Protein AF-A0AB34JB65-F1 (afdb_monomer)

Structure (mmCIF, N/CA/C/O backbone):
data_AF-A0AB34JB65-F1
#
_entry.id   AF-A0AB34JB65-F1
#
loop_
_atom_site.group_PDB
_atom_site.id
_atom_site.type_symbol
_atom_site.label_atom_id
_atom_site.label_alt_id
_atom_site.label_comp_id
_atom_site.label_asym_id
_atom_site.label_entity_id
_atom_site.label_seq_id
_atom_site.pdbx_PDB_ins_code
_atom_site.Cartn_x
_atom_site.Cartn_y
_atom_site.Cartn_z
_atom_site.occupancy
_atom_site.B_iso_or_equiv
_atom_site.auth_seq_id
_atom_site.auth_comp_id
_atom_site.auth_asym_id
_atom_site.auth_atom_id
_atom_site.pdbx_PDB_model_num
ATOM 1 N N . MET A 1 1 ? 7.369 22.389 -32.859 1.00 39.31 1 MET A N 1
ATOM 2 C CA . MET A 1 1 ? 8.406 21.958 -31.902 1.00 39.31 1 MET A CA 1
ATOM 3 C C . MET A 1 1 ? 7.885 22.270 -30.510 1.00 39.31 1 MET A C 1
ATOM 5 O O . MET A 1 1 ? 8.055 23.387 -30.054 1.00 39.31 1 MET A O 1
ATOM 9 N N . CYS A 1 2 ? 7.161 21.333 -29.904 1.00 52.25 2 CYS A N 1
ATOM 10 C CA . CYS A 1 2 ? 6.809 21.358 -28.481 1.00 52.25 2 CYS A CA 1
ATOM 11 C C . CYS A 1 2 ? 7.146 19.964 -27.957 1.00 52.25 2 CYS A C 1
ATOM 13 O O . CYS A 1 2 ? 6.271 19.121 -27.802 1.00 52.25 2 CYS A O 1
ATOM 15 N N . ASP A 1 3 ? 8.446 19.716 -27.839 1.00 45.81 3 ASP A N 1
ATOM 16 C CA . ASP A 1 3 ? 9.052 18.460 -27.398 1.00 45.81 3 ASP A CA 1
ATOM 17 C C . ASP A 1 3 ? 9.549 18.659 -25.959 1.00 45.81 3 ASP A C 1
ATOM 19 O O . ASP A 1 3 ? 10.734 18.589 -25.684 1.00 45.81 3 ASP A O 1
ATOM 23 N N . GLU A 1 4 ? 8.659 19.076 -25.054 1.00 50.09 4 GLU A N 1
ATOM 24 C CA . GLU A 1 4 ? 9.008 19.343 -23.646 1.00 50.09 4 GLU A CA 1
ATOM 25 C C . GLU A 1 4 ? 7.845 18.991 -22.698 1.00 50.09 4 GLU A C 1
ATOM 27 O O . GLU A 1 4 ? 7.672 19.592 -21.639 1.00 50.09 4 GLU A O 1
ATOM 32 N N . LEU A 1 5 ? 7.026 17.994 -23.053 1.00 46.53 5 LEU A N 1
ATOM 33 C CA . LEU A 1 5 ? 6.198 17.296 -22.065 1.00 46.53 5 LEU A CA 1
ATOM 34 C C . LEU A 1 5 ? 7.125 16.348 -21.305 1.00 46.53 5 LEU A C 1
ATOM 36 O O . LEU A 1 5 ? 7.232 15.164 -21.607 1.00 46.53 5 LEU A O 1
ATOM 40 N N . GLY A 1 6 ? 7.876 16.935 -20.372 1.00 44.53 6 GLY A N 1
ATOM 41 C CA . GLY A 1 6 ? 8.690 16.199 -19.422 1.00 44.53 6 GLY A CA 1
ATOM 42 C C . GLY A 1 6 ? 7.810 15.184 -18.712 1.00 44.53 6 GLY A C 1
ATOM 43 O O . GLY A 1 6 ? 6.914 15.575 -17.977 1.00 44.53 6 GLY A O 1
ATOM 44 N N . ASP A 1 7 ? 8.053 13.912 -19.013 1.00 47.06 7 ASP A N 1
ATOM 45 C CA . ASP A 1 7 ? 7.604 12.720 -18.302 1.00 47.06 7 ASP A CA 1
ATOM 46 C C . ASP A 1 7 ? 6.316 12.937 -17.481 1.00 47.06 7 ASP A C 1
ATOM 48 O O . ASP A 1 7 ? 6.339 13.277 -16.297 1.00 47.06 7 ASP A O 1
ATOM 52 N N . GLU A 1 8 ? 5.168 12.789 -18.140 1.00 49.69 8 GLU A N 1
ATOM 53 C CA . GLU A 1 8 ? 3.822 12.914 -17.560 1.00 49.69 8 GLU A CA 1
ATOM 54 C C . GLU A 1 8 ? 3.659 12.133 -16.242 1.00 49.69 8 GLU A C 1
ATOM 56 O O . GLU A 1 8 ? 3.003 12.604 -15.311 1.00 49.69 8 GLU A O 1
ATOM 61 N N . THR A 1 9 ? 4.364 11.008 -16.111 1.00 51.34 9 THR A N 1
ATOM 62 C CA . THR A 1 9 ? 4.495 10.213 -14.883 1.00 51.34 9 THR A CA 1
ATOM 63 C C . THR A 1 9 ? 5.029 11.031 -13.704 1.00 51.34 9 THR A C 1
ATOM 65 O O . THR A 1 9 ? 4.553 10.907 -12.574 1.00 51.34 9 THR A O 1
ATOM 68 N N . TYR A 1 10 ? 6.018 11.886 -13.956 1.00 48.84 10 TYR A N 1
ATOM 69 C CA . TYR A 1 10 ? 6.686 12.714 -12.956 1.00 48.84 10 TYR A CA 1
ATOM 70 C C . TYR A 1 10 ? 5.805 13.885 -12.516 1.00 48.84 10 TYR A C 1
ATOM 72 O O . TYR A 1 10 ? 5.733 14.196 -11.325 1.00 48.84 10 TYR A O 1
ATOM 80 N N . MET A 1 11 ? 5.073 14.498 -13.453 1.00 49.03 11 MET A N 1
ATOM 81 C CA . MET A 1 11 ? 4.073 15.522 -13.128 1.00 49.03 11 MET A CA 1
ATOM 82 C C . MET A 1 11 ? 2.902 14.924 -12.348 1.00 49.03 11 MET A C 1
ATOM 84 O O . MET A 1 11 ? 2.403 15.543 -11.409 1.00 49.03 11 MET A O 1
ATOM 88 N N . GLN A 1 12 ? 2.495 13.702 -12.688 1.00 52.81 12 GLN A N 1
ATOM 89 C CA . GLN A 1 12 ? 1.424 13.003 -11.995 1.00 52.81 12 GLN A CA 1
ATOM 90 C C . GLN A 1 12 ? 1.807 12.676 -10.551 1.00 52.81 12 GLN A C 1
ATOM 92 O O . GLN A 1 12 ? 1.066 13.027 -9.635 1.00 52.81 12 GLN A O 1
ATOM 97 N N . ALA A 1 13 ? 2.997 12.109 -10.336 1.00 53.31 13 ALA A N 1
ATOM 98 C CA . ALA A 1 13 ? 3.520 11.856 -8.998 1.00 53.31 13 ALA A CA 1
ATOM 99 C C . ALA A 1 13 ? 3.614 13.150 -8.169 1.00 53.31 13 ALA A C 1
ATOM 101 O O . ALA A 1 13 ? 3.241 13.156 -6.998 1.00 53.31 13 ALA A O 1
ATOM 102 N N . TYR A 1 14 ? 4.031 14.261 -8.787 1.00 48.78 14 TYR A N 1
ATOM 103 C CA . TYR A 1 14 ? 4.094 15.570 -8.135 1.00 48.78 14 TYR A CA 1
ATOM 104 C C . TYR A 1 14 ? 2.709 16.106 -7.732 1.00 48.78 14 TYR A C 1
ATOM 106 O O . TYR A 1 14 ? 2.535 16.598 -6.618 1.00 48.78 14 TYR A O 1
ATOM 114 N N . VAL A 1 15 ? 1.695 15.974 -8.592 1.00 54.19 15 VAL A N 1
ATOM 115 C CA . VAL A 1 15 ? 0.312 16.390 -8.293 1.00 54.19 15 VAL A CA 1
ATOM 116 C C . VAL A 1 15 ? -0.334 15.489 -7.236 1.00 54.19 15 VAL A C 1
ATOM 118 O O . VAL A 1 15 ? -1.037 15.986 -6.358 1.00 54.19 15 VAL A O 1
ATOM 121 N N . GLU A 1 16 ? -0.069 14.183 -7.256 1.00 59.34 16 GLU A N 1
ATOM 122 C CA . GLU A 1 16 ? -0.543 13.235 -6.235 1.00 59.34 16 GLU A CA 1
ATOM 123 C C . GLU A 1 16 ? 0.159 13.436 -4.874 1.00 59.34 16 GLU A C 1
ATOM 125 O O . GLU A 1 16 ? -0.403 13.140 -3.810 1.00 59.34 16 GLU A O 1
ATOM 130 N N . GLU A 1 17 ? 1.390 13.956 -4.888 1.00 53.56 17 GLU A N 1
ATOM 131 C CA . GLU A 1 17 ? 2.154 14.323 -3.694 1.00 53.56 17 GLU A CA 1
ATOM 132 C C . GLU A 1 17 ? 1.687 15.663 -3.105 1.00 53.56 17 GLU A C 1
ATOM 134 O O . GLU A 1 17 ? 1.416 15.734 -1.906 1.00 53.56 17 GLU A O 1
ATOM 139 N N . MET A 1 18 ? 1.501 16.691 -3.942 1.00 47.66 18 MET A N 1
ATOM 140 C CA . MET A 1 18 ? 1.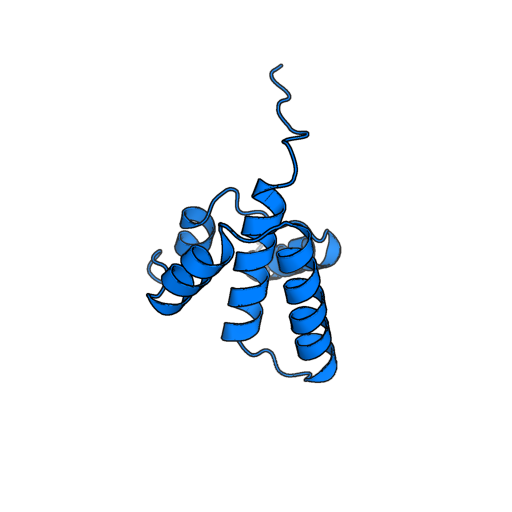066 18.035 -3.527 1.00 47.66 18 MET A CA 1
ATOM 141 C C . MET A 1 18 ? -0.436 18.115 -3.220 1.00 47.66 18 MET A C 1
ATOM 143 O O . MET A 1 18 ? -0.847 18.842 -2.319 1.00 47.66 18 MET A O 1
ATOM 147 N N . GLY A 1 19 ? -1.264 17.364 -3.948 1.00 45.12 19 GLY A N 1
ATOM 148 C CA . GLY A 1 19 ? -2.711 17.285 -3.734 1.00 45.12 19 GLY A CA 1
ATOM 149 C C . GLY A 1 19 ? -3.119 16.241 -2.694 1.00 45.12 19 GLY A C 1
ATOM 150 O O . GLY A 1 19 ? -4.260 16.238 -2.242 1.00 45.12 19 GLY A O 1
ATOM 151 N N . GLY A 1 20 ? -2.216 15.330 -2.316 1.00 51.31 20 GLY A N 1
ATOM 152 C CA . GLY A 1 20 ? -2.513 14.237 -1.384 1.00 51.31 20 GLY A CA 1
ATOM 153 C C . GLY A 1 20 ? -3.544 13.220 -1.898 1.00 51.31 20 GLY A C 1
ATOM 154 O O . GLY A 1 20 ? -3.919 12.313 -1.155 1.00 51.31 20 GLY A O 1
ATOM 155 N N . VAL A 1 21 ? -3.982 13.344 -3.152 1.00 52.22 21 VAL A N 1
ATOM 156 C CA . VAL A 1 21 ? -4.975 12.487 -3.807 1.00 52.2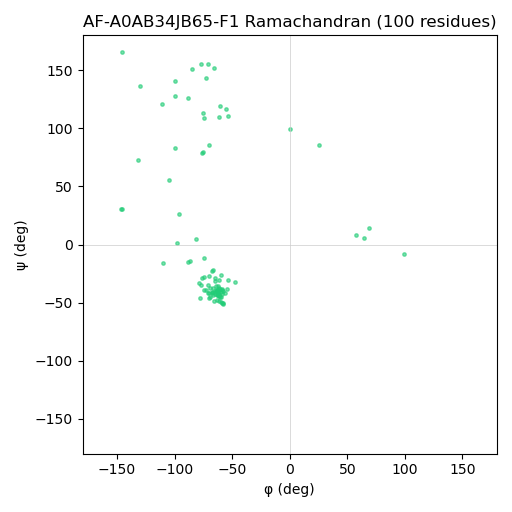2 21 VAL A CA 1
ATOM 157 C C . VAL A 1 21 ? -4.284 11.453 -4.683 1.00 52.22 21 VAL A C 1
ATOM 159 O O . VAL A 1 21 ? -3.298 11.749 -5.345 1.00 52.22 21 VAL A O 1
ATOM 162 N N . LEU A 1 22 ? -4.809 10.231 -4.683 1.00 64.88 22 LEU A N 1
ATOM 163 C CA . LEU A 1 22 ? -4.445 9.206 -5.653 1.00 64.88 22 LEU A CA 1
ATOM 164 C C . LEU A 1 22 ? -5.364 9.368 -6.872 1.00 64.88 22 LEU A C 1
ATOM 166 O O . LEU A 1 22 ? -6.581 9.345 -6.720 1.00 64.88 22 LEU A O 1
ATOM 170 N N . LEU A 1 23 ? -4.802 9.495 -8.072 1.00 65.12 23 LEU A N 1
ATOM 171 C CA . LEU A 1 23 ? -5.557 9.632 -9.326 1.00 65.12 23 LEU A CA 1
ATOM 172 C C . LEU A 1 23 ? -6.056 8.283 -9.873 1.00 65.12 23 LEU A C 1
ATOM 174 O O . LEU A 1 23 ? -6.554 8.222 -10.993 1.00 65.12 23 LEU A O 1
ATOM 178 N N . CYS A 1 24 ? -5.859 7.188 -9.136 1.00 67.81 24 CYS A N 1
ATOM 179 C CA . CYS A 1 24 ? -6.393 5.877 -9.487 1.00 67.81 24 CYS A CA 1
ATOM 180 C C . CYS A 1 24 ? -7.652 5.570 -8.687 1.00 67.81 24 CYS A C 1
ATOM 182 O O . CYS A 1 24 ? -7.634 5.609 -7.459 1.00 67.81 24 CYS A O 1
ATOM 184 N N . SER A 1 25 ? -8.709 5.197 -9.403 1.00 68.12 25 SER A N 1
ATOM 185 C CA . SER A 1 25 ? -10.015 4.858 -8.834 1.00 68.12 25 SER A CA 1
ATOM 186 C C . SER A 1 25 ? -10.048 3.472 -8.184 1.00 68.12 25 SER A C 1
ATOM 188 O O . SER A 1 25 ? -10.769 3.268 -7.215 1.00 68.12 25 SER A O 1
ATOM 190 N N . ASP A 1 26 ? -9.230 2.527 -8.665 1.00 76.12 26 ASP A N 1
ATOM 191 C CA . ASP A 1 26 ? -9.304 1.116 -8.268 1.00 76.12 26 ASP A CA 1
ATOM 192 C C . ASP A 1 26 ? 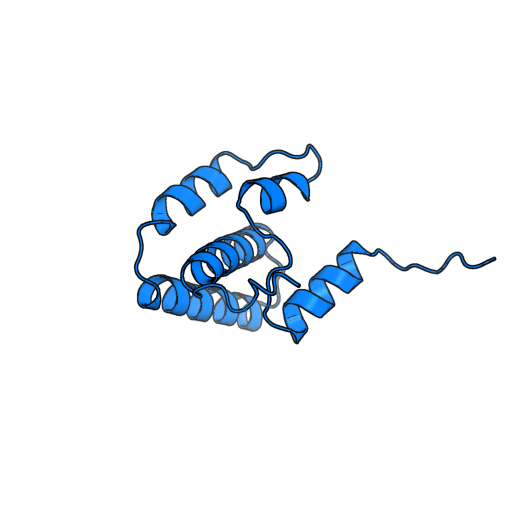-7.926 0.447 -8.219 1.00 76.12 26 ASP A C 1
ATOM 194 O O . ASP A 1 26 ? -6.946 0.931 -8.792 1.00 76.12 26 ASP A O 1
ATOM 198 N N . PHE A 1 27 ? -7.854 -0.733 -7.593 1.00 79.69 27 PHE A N 1
ATOM 199 C CA . PHE A 1 27 ? -6.604 -1.496 -7.483 1.00 79.69 27 PHE A CA 1
ATOM 200 C C . PHE A 1 27 ? -6.055 -1.891 -8.858 1.00 79.69 27 PHE A C 1
ATOM 202 O O . PHE A 1 27 ? -4.857 -1.781 -9.092 1.00 79.69 27 PHE A O 1
ATOM 209 N N . ASN A 1 28 ? -6.938 -2.227 -9.803 1.00 77.62 28 ASN A N 1
ATOM 210 C CA . ASN A 1 28 ? -6.552 -2.513 -11.185 1.00 77.62 28 ASN A CA 1
ATOM 211 C C . ASN A 1 28 ? -5.913 -1.304 -11.882 1.00 77.62 28 ASN A C 1
ATOM 213 O O . ASN A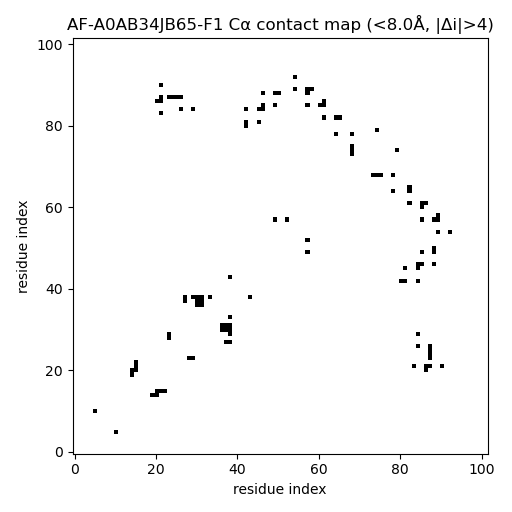 1 28 ? -4.922 -1.483 -12.579 1.00 77.62 28 ASN A O 1
ATOM 217 N N . CYS A 1 29 ? -6.409 -0.082 -11.648 1.00 77.69 29 CYS A N 1
ATOM 218 C CA . CYS A 1 29 ? -5.785 1.130 -12.190 1.00 77.69 29 CYS A CA 1
ATOM 219 C C . CYS A 1 29 ? -4.339 1.270 -11.700 1.00 77.69 29 CYS A C 1
ATOM 221 O O . CYS A 1 29 ? -3.444 1.595 -12.478 1.00 77.69 29 CYS A O 1
ATOM 223 N N . LEU A 1 30 ? -4.100 0.969 -10.420 1.00 76.75 30 LEU A N 1
ATOM 224 C CA . LEU A 1 30 ? -2.765 1.022 -9.828 1.00 76.75 30 LEU A CA 1
ATOM 225 C C . LEU A 1 30 ? -1.819 -0.001 -10.480 1.00 76.75 30 LEU A C 1
ATOM 227 O O . LEU A 1 30 ? -0.663 0.314 -10.749 1.00 76.75 30 LEU A O 1
ATOM 231 N N . CYS A 1 31 ? -2.328 -1.196 -10.789 1.00 79.69 31 CYS A N 1
ATOM 232 C CA . CYS A 1 31 ? -1.596 -2.247 -11.497 1.00 79.69 31 CYS A CA 1
ATOM 233 C C . CYS A 1 31 ? -1.280 -1.878 -12.949 1.00 79.69 31 CYS A C 1
ATOM 235 O O . CYS A 1 31 ? -0.179 -2.143 -13.429 1.00 79.69 31 CYS A O 1
ATOM 237 N N . SER A 1 32 ? -2.234 -1.257 -13.649 1.00 74.44 32 SER A N 1
ATOM 238 C CA . SER A 1 32 ? -2.096 -0.890 -15.061 1.00 74.44 32 SER A CA 1
ATOM 239 C C . SER A 1 32 ? -1.031 0.179 -15.311 1.00 74.44 32 SER A C 1
ATOM 241 O O . SER A 1 32 ? -0.507 0.252 -16.416 1.00 74.44 32 SER A O 1
ATOM 243 N N . ARG A 1 33 ? -0.676 0.977 -14.294 1.00 71.69 33 ARG A N 1
ATOM 244 C CA . ARG A 1 33 ? 0.411 1.969 -14.373 1.00 71.69 33 ARG A CA 1
ATOM 245 C C . ARG A 1 33 ? 1.816 1.357 -14.339 1.00 71.69 33 ARG A C 1
ATOM 247 O O . ARG A 1 33 ? 2.785 2.072 -14.571 1.00 71.69 33 ARG A O 1
ATOM 254 N N . LYS A 1 34 ? 1.959 0.068 -14.018 1.00 70.00 34 LYS A N 1
ATOM 255 C CA . LYS A 1 34 ? 3.262 -0.613 -14.004 1.00 70.00 34 LYS A CA 1
ATOM 256 C C . LYS A 1 34 ? 3.614 -1.118 -15.402 1.00 70.00 34 LYS A C 1
ATOM 258 O O . LYS A 1 34 ? 2.725 -1.493 -16.166 1.00 70.00 34 LYS A O 1
ATOM 263 N N . GLU A 1 35 ? 4.908 -1.205 -15.713 1.00 59.84 35 GLU A N 1
ATOM 264 C CA . GLU A 1 35 ? 5.372 -1.919 -16.909 1.00 59.84 35 GLU A CA 1
ATOM 265 C C . GLU A 1 35 ? 4.834 -3.359 -16.888 1.00 59.84 35 GLU A C 1
ATOM 267 O O . GLU A 1 35 ? 5.118 -4.131 -15.974 1.00 59.84 35 GLU A O 1
ATOM 272 N N . GLY A 1 36 ? 3.997 -3.700 -17.871 1.00 65.19 36 GLY A N 1
ATOM 273 C CA . GLY A 1 36 ? 3.318 -4.997 -17.965 1.00 65.19 36 GLY A CA 1
ATOM 274 C C . GLY A 1 36 ? 1.866 -5.015 -17.476 1.00 65.19 36 GLY A C 1
ATOM 275 O O . GLY A 1 36 ? 1.176 -6.001 -17.709 1.00 65.19 36 GLY A O 1
ATOM 276 N N . GLY A 1 37 ? 1.376 -3.938 -16.856 1.00 66.56 37 GLY A N 1
ATOM 277 C CA . GLY A 1 37 ? -0.042 -3.729 -16.547 1.00 66.56 37 GLY A CA 1
ATOM 278 C C . GLY A 1 37 ? -0.647 -4.654 -15.482 1.00 66.56 37 GLY A C 1
ATOM 279 O O . GLY A 1 37 ? -1.871 -4.730 -15.362 1.00 66.56 37 GLY A O 1
ATOM 280 N N . VAL A 1 38 ? 0.187 -5.366 -14.716 1.00 74.50 38 VAL A N 1
ATOM 281 C CA . VAL A 1 38 ? -0.232 -6.351 -13.709 1.00 74.50 38 VAL A CA 1
ATOM 282 C C . VAL A 1 38 ? 0.483 -6.077 -12.387 1.00 74.50 38 VAL A C 1
ATOM 284 O O . VAL A 1 38 ? 1.686 -5.825 -12.360 1.00 74.50 38 VAL A O 1
ATOM 287 N N . CYS A 1 39 ? -0.256 -6.138 -11.276 1.00 80.69 39 CYS A N 1
ATOM 288 C CA . CYS A 1 39 ? 0.335 -6.042 -9.945 1.00 80.69 39 CYS A CA 1
ATOM 289 C C . CYS A 1 39 ? 1.090 -7.321 -9.586 1.00 80.69 39 CYS A C 1
ATOM 291 O O . CYS A 1 39 ? 0.627 -8.437 -9.833 1.00 80.69 39 CYS A O 1
ATOM 293 N N . ASP A 1 40 ? 2.207 -7.155 -8.889 1.00 83.06 40 ASP A N 1
ATOM 294 C CA . ASP A 1 40 ? 2.963 -8.258 -8.321 1.00 83.06 40 ASP A CA 1
ATOM 295 C C . ASP A 1 40 ? 2.154 -8.973 -7.231 1.00 83.06 40 ASP A C 1
ATOM 297 O O . ASP A 1 40 ? 1.383 -8.362 -6.484 1.00 83.06 40 ASP A O 1
ATOM 301 N N . ALA A 1 41 ? 2.417 -10.268 -7.030 1.00 86.25 41 ALA A N 1
ATOM 302 C CA . ALA A 1 41 ? 1.781 -11.055 -5.967 1.00 86.25 41 ALA A CA 1
ATOM 303 C C . ALA A 1 41 ? 1.938 -10.416 -4.570 1.00 86.25 41 ALA A C 1
ATOM 305 O O . ALA A 1 41 ? 1.061 -10.544 -3.715 1.00 86.25 41 ALA A O 1
ATOM 306 N N . LYS A 1 42 ? 3.039 -9.684 -4.343 1.00 87.25 42 LYS A N 1
ATOM 307 C CA . LYS A 1 42 ? 3.281 -8.937 -3.100 1.00 87.25 42 LYS A CA 1
ATOM 308 C C . LYS A 1 42 ? 2.301 -7.777 -2.915 1.00 87.25 42 LYS A C 1
ATOM 310 O O . LYS A 1 42 ? 1.842 -7.559 -1.796 1.00 87.25 42 LYS A O 1
ATOM 315 N N . GLU A 1 43 ? 1.979 -7.045 -3.979 1.00 85.88 43 GLU A N 1
ATOM 316 C CA . GLU A 1 43 ? 1.031 -5.924 -3.952 1.00 85.88 43 GLU A CA 1
ATOM 317 C C . GLU A 1 43 ? -0.385 -6.430 -3.715 1.00 85.88 43 GLU A C 1
ATOM 319 O O . GLU A 1 43 ? -1.077 -5.914 -2.839 1.00 85.88 43 GLU A O 1
ATOM 324 N N . VAL A 1 44 ? -0.773 -7.493 -4.427 1.00 87.94 44 VAL A N 1
ATOM 325 C CA . VAL A 1 44 ? -2.080 -8.146 -4.272 1.00 87.94 44 VAL A CA 1
ATOM 326 C C . VAL A 1 44 ? -2.266 -8.624 -2.833 1.00 87.94 44 VAL A C 1
ATOM 328 O O . VAL A 1 44 ? -3.253 -8.277 -2.188 1.00 87.94 44 VAL A O 1
ATOM 331 N N . ALA A 1 45 ? -1.286 -9.351 -2.286 1.00 89.06 45 ALA A N 1
ATOM 332 C CA . ALA A 1 45 ? -1.335 -9.829 -0.905 1.00 89.06 45 ALA A CA 1
ATOM 333 C C . ALA A 1 45 ? -1.384 -8.676 0.112 1.00 89.06 45 ALA A C 1
ATOM 335 O O . ALA A 1 45 ? -2.042 -8.772 1.150 1.00 89.06 45 ALA A O 1
ATOM 336 N N . TYR A 1 46 ? -0.694 -7.568 -0.172 1.00 90.00 46 TYR A N 1
ATOM 337 C CA . TYR A 1 46 ? -0.706 -6.400 0.699 1.00 90.00 46 TYR A CA 1
ATOM 338 C C . TYR A 1 46 ? -2.048 -5.662 0.665 1.00 90.00 46 TYR A C 1
ATOM 340 O O . TYR A 1 46 ? -2.542 -5.265 1.722 1.00 90.00 46 TYR A O 1
ATOM 348 N N . TYR A 1 47 ? -2.652 -5.502 -0.512 1.00 89.19 47 TYR A N 1
ATOM 349 C CA . TYR A 1 47 ? -3.995 -4.947 -0.656 1.00 89.19 47 TYR A CA 1
ATOM 350 C C . TYR A 1 47 ? -5.026 -5.823 0.059 1.00 89.19 47 TYR A C 1
ATOM 352 O O . TYR A 1 47 ? -5.766 -5.321 0.901 1.00 89.19 47 TYR A O 1
ATOM 360 N N . ASP A 1 48 ? -5.004 -7.139 -0.167 1.00 90.12 48 ASP A N 1
ATOM 361 C CA . ASP A 1 48 ? -5.944 -8.082 0.447 1.00 90.12 48 ASP A CA 1
ATOM 362 C C . ASP A 1 48 ? -5.888 -8.062 1.983 1.00 90.12 48 ASP A C 1
ATOM 364 O O . ASP A 1 48 ? -6.916 -8.024 2.656 1.00 90.12 48 ASP A O 1
ATOM 368 N N . LYS A 1 49 ? -4.680 -7.947 2.547 1.00 90.25 49 LYS A N 1
ATOM 369 C CA . LYS A 1 49 ? -4.476 -7.824 3.996 1.00 90.25 49 LYS A CA 1
ATOM 370 C C . LYS A 1 49 ? -5.053 -6.536 4.593 1.00 90.25 49 LYS A C 1
ATOM 372 O O . LYS A 1 49 ? -5.351 -6.503 5.785 1.00 90.25 49 LYS A O 1
ATOM 377 N N . ASN A 1 50 ? -5.130 -5.454 3.819 1.00 88.12 50 ASN A N 1
ATOM 378 C CA . ASN A 1 50 ? -5.494 -4.132 4.332 1.00 88.12 50 ASN A CA 1
ATOM 379 C C . ASN A 1 50 ? -6.876 -3.653 3.863 1.00 88.12 50 ASN A C 1
ATOM 381 O O . ASN A 1 50 ? -7.418 -2.755 4.496 1.00 88.12 50 ASN A O 1
ATOM 385 N N . LYS A 1 51 ? -7.483 -4.252 2.829 1.00 83.38 51 LYS A N 1
ATOM 386 C CA . LYS A 1 51 ? -8.808 -3.852 2.315 1.00 83.38 51 LYS A CA 1
ATOM 387 C C . LYS A 1 51 ? -9.928 -3.962 3.359 1.00 83.38 51 LYS A C 1
ATOM 389 O O . LYS A 1 51 ? -10.917 -3.253 3.264 1.00 83.38 51 LYS A O 1
ATOM 394 N N . GLY A 1 52 ? -9.771 -4.851 4.344 1.00 85.50 52 GLY A N 1
ATOM 395 C CA . GLY A 1 52 ? -10.710 -5.026 5.459 1.00 85.50 52 GLY A CA 1
ATOM 396 C C . GLY A 1 52 ? -10.316 -4.298 6.749 1.00 85.50 52 GLY A C 1
ATOM 397 O O . GLY A 1 52 ? -11.004 -4.450 7.753 1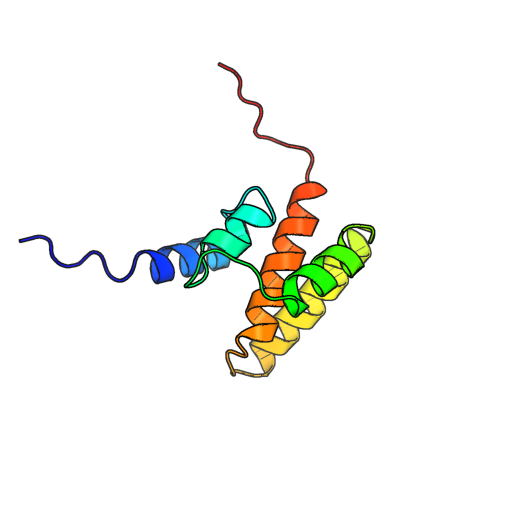.00 85.50 52 GLY A O 1
ATOM 398 N N . ALA A 1 53 ? -9.202 -3.560 6.759 1.00 88.50 53 ALA A N 1
ATOM 399 C CA . ALA A 1 53 ? -8.770 -2.809 7.935 1.00 88.50 53 ALA A CA 1
ATOM 400 C C . ALA A 1 53 ? -9.591 -1.522 8.093 1.00 88.50 53 ALA A C 1
ATOM 402 O O . ALA A 1 53 ? -10.105 -0.976 7.119 1.00 88.50 53 ALA A O 1
ATOM 403 N N . SER A 1 54 ? -9.687 -1.005 9.316 1.00 87.50 54 SER A N 1
ATOM 404 C CA . SER A 1 54 ? -10.397 0.251 9.569 1.00 87.50 54 SER A CA 1
ATOM 405 C C . SER A 1 54 ? -9.644 1.467 9.013 1.00 87.50 54 SER A C 1
ATOM 407 O O . SER A 1 54 ? -8.413 1.476 8.923 1.00 87.50 54 SER A O 1
ATOM 409 N N . LEU A 1 55 ? -10.367 2.552 8.715 1.00 82.88 55 LEU A N 1
ATOM 410 C CA . LEU A 1 55 ? -9.761 3.802 8.239 1.00 82.88 55 LEU A CA 1
ATOM 411 C C . LEU A 1 55 ? -8.669 4.332 9.192 1.00 82.88 55 LEU A C 1
ATOM 413 O O . LEU A 1 55 ? -7.624 4.784 8.727 1.00 82.88 55 LEU A O 1
ATOM 417 N N . GLN A 1 56 ? -8.859 4.222 10.513 1.00 85.69 56 GLN A N 1
ATOM 418 C CA . GLN A 1 56 ? -7.847 4.628 11.503 1.00 85.69 56 GLN A CA 1
ATOM 419 C C . GLN A 1 56 ? -6.559 3.804 11.401 1.00 85.69 56 GLN A C 1
ATOM 421 O O . GLN A 1 56 ? -5.459 4.352 11.527 1.00 85.69 56 GLN A O 1
ATOM 426 N N . GLU A 1 57 ? -6.666 2.498 11.154 1.00 86.69 57 GLU A N 1
ATOM 427 C CA . GLU A 1 57 ? -5.500 1.637 10.950 1.00 86.69 57 GLU A CA 1
ATOM 428 C C . GLU A 1 57 ? -4.772 1.988 9.652 1.00 86.69 57 GLU A C 1
ATOM 430 O O . GLU A 1 57 ? -3.541 2.056 9.634 1.00 86.69 57 GLU A O 1
ATOM 435 N N . ILE A 1 58 ? -5.517 2.253 8.577 1.00 87.81 58 ILE A N 1
ATOM 436 C CA . ILE A 1 58 ? -4.955 2.663 7.286 1.00 87.81 58 ILE A CA 1
ATOM 437 C C . ILE A 1 58 ? -4.222 4.003 7.411 1.00 87.81 58 ILE A C 1
ATOM 439 O O . ILE A 1 58 ? -3.062 4.104 7.007 1.00 87.81 58 ILE A O 1
ATOM 443 N N . GLN A 1 59 ? -4.842 5.004 8.039 1.00 84.31 59 GLN A N 1
ATOM 444 C CA . GLN A 1 59 ? -4.229 6.313 8.285 1.00 84.31 59 GLN A CA 1
ATOM 445 C C . GLN A 1 59 ? -2.989 6.213 9.181 1.00 84.31 59 GLN A C 1
ATOM 447 O O . GLN A 1 59 ? -1.967 6.845 8.907 1.00 84.31 59 GLN A O 1
ATOM 452 N N . SER A 1 60 ? -3.038 5.373 10.218 1.00 88.56 60 SER A N 1
ATOM 453 C CA . SER A 1 60 ? -1.888 5.132 11.096 1.00 88.56 60 SER A CA 1
ATOM 454 C C . SER A 1 60 ? -0.716 4.510 10.331 1.00 88.56 60 SER A C 1
ATOM 456 O O . SER A 1 60 ? 0.424 4.955 10.472 1.00 88.56 60 SER A O 1
ATOM 458 N N . LYS A 1 61 ? -0.982 3.526 9.462 1.00 87.81 61 LYS A N 1
ATOM 459 C CA . LYS A 1 61 ? 0.042 2.908 8.603 1.00 87.81 61 LYS A CA 1
ATOM 460 C C . LYS A 1 61 ? 0.613 3.892 7.584 1.00 87.81 61 LYS A C 1
ATOM 462 O O . LYS A 1 61 ? 1.826 3.897 7.386 1.00 87.81 61 LYS A O 1
ATOM 467 N N . LEU A 1 62 ? -0.229 4.734 6.980 1.00 85.81 62 LEU A N 1
ATOM 468 C CA . LEU A 1 62 ? 0.208 5.806 6.082 1.00 85.81 62 LEU A CA 1
ATOM 469 C C . LEU A 1 62 ? 1.162 6.764 6.793 1.00 85.81 62 LEU A C 1
ATOM 471 O O . LEU A 1 62 ? 2.266 6.985 6.309 1.00 85.81 62 LEU A O 1
ATOM 475 N N . ARG A 1 63 ? 0.798 7.257 7.982 1.00 85.19 63 ARG A N 1
ATOM 476 C CA . ARG A 1 63 ? 1.644 8.177 8.756 1.00 85.19 63 ARG A CA 1
ATOM 477 C C . ARG A 1 63 ? 3.013 7.576 9.082 1.00 85.19 63 ARG A C 1
ATOM 479 O O . ARG A 1 63 ? 4.026 8.262 8.957 1.00 85.19 63 ARG A O 1
ATOM 486 N N . LEU A 1 64 ? 3.054 6.301 9.475 1.00 87.00 64 LEU A N 1
ATOM 487 C CA . LEU A 1 64 ? 4.304 5.597 9.778 1.00 87.00 64 LEU A CA 1
ATOM 488 C C . LEU A 1 64 ? 5.182 5.410 8.534 1.00 87.00 64 LEU A C 1
ATOM 490 O O . LEU A 1 64 ? 6.393 5.632 8.599 1.00 87.00 64 LEU A O 1
ATOM 494 N N . LEU A 1 65 ? 4.586 5.018 7.405 1.00 84.31 65 LEU A N 1
ATOM 495 C CA . LEU A 1 65 ? 5.314 4.798 6.154 1.00 84.31 65 LEU A CA 1
ATOM 496 C C . LEU A 1 65 ? 5.809 6.112 5.544 1.00 84.31 65 LEU A C 1
ATOM 498 O O . LEU A 1 65 ? 6.986 6.205 5.208 1.00 84.31 65 LEU A O 1
ATOM 502 N N . SER A 1 66 ? 4.967 7.144 5.482 1.00 77.88 66 SER A N 1
ATOM 503 C CA . SER A 1 66 ? 5.355 8.474 4.999 1.00 77.88 66 SER A CA 1
ATOM 504 C C . SER A 1 66 ? 6.434 9.108 5.880 1.00 77.88 66 SER A C 1
ATOM 506 O O . SER A 1 66 ? 7.402 9.655 5.360 1.00 77.88 66 SER A O 1
ATOM 508 N N . GLY A 1 67 ? 6.332 8.974 7.209 1.00 80.19 67 GLY A N 1
ATOM 509 C CA . GLY A 1 67 ? 7.381 9.434 8.124 1.00 80.19 67 GLY A CA 1
ATOM 510 C C . GLY A 1 67 ? 8.702 8.676 7.949 1.00 80.19 67 GLY A C 1
ATOM 511 O O . GLY A 1 67 ? 9.776 9.269 8.049 1.00 80.19 67 GLY A O 1
ATOM 512 N N . SER A 1 68 ? 8.634 7.378 7.640 1.00 77.69 68 SER A N 1
ATOM 513 C CA . SER A 1 68 ? 9.821 6.558 7.368 1.00 77.69 68 SER A CA 1
ATOM 514 C C . SER A 1 68 ? 10.484 6.929 6.040 1.00 77.69 68 SER A C 1
ATOM 516 O O . SER A 1 68 ? 11.704 7.050 6.002 1.00 77.69 68 SER A O 1
ATOM 518 N N . LEU A 1 69 ? 9.701 7.176 4.984 1.00 74.19 69 LEU A N 1
ATOM 519 C CA . LEU A 1 69 ? 10.187 7.669 3.689 1.00 74.19 69 LEU A CA 1
ATOM 520 C C . LEU A 1 69 ? 10.890 9.026 3.839 1.00 74.19 69 LEU A C 1
ATOM 522 O O . LEU A 1 69 ? 12.041 9.167 3.426 1.00 74.19 69 LEU A O 1
ATOM 526 N N . ALA A 1 70 ? 10.248 9.978 4.524 1.00 74.12 70 ALA A N 1
ATOM 527 C CA . ALA A 1 70 ? 10.805 11.310 4.764 1.00 74.12 70 ALA A CA 1
ATOM 528 C C . ALA A 1 70 ? 12.121 11.267 5.560 1.00 74.12 70 ALA A C 1
ATOM 530 O O . ALA A 1 70 ? 13.052 12.014 5.271 1.00 74.12 70 ALA A O 1
ATOM 531 N N . LYS A 1 71 ? 12.226 10.370 6.551 1.00 75.44 71 LYS A N 1
ATOM 532 C CA . LYS A 1 71 ? 13.437 10.218 7.371 1.00 75.44 71 LYS A CA 1
ATOM 533 C C . LYS A 1 71 ? 14.542 9.432 6.664 1.00 75.44 71 LYS A C 1
ATOM 535 O O . LYS A 1 71 ? 15.719 9.672 6.917 1.00 75.44 71 LYS A O 1
ATOM 540 N N . SER A 1 72 ? 14.175 8.462 5.830 1.00 67.69 72 SER A N 1
ATOM 541 C CA . SER A 1 72 ? 15.133 7.574 5.179 1.00 67.69 72 SER A CA 1
ATOM 542 C C . SER A 1 72 ? 15.889 8.258 4.044 1.00 67.69 72 SER A C 1
ATOM 544 O O . SER A 1 72 ? 16.981 7.792 3.719 1.00 67.69 72 SER A O 1
ATOM 546 N N . GLY A 1 73 ? 15.307 9.271 3.389 1.00 63.25 73 GLY A N 1
ATOM 547 C CA . GLY A 1 73 ? 15.892 9.920 2.205 1.00 63.25 73 GLY A CA 1
ATOM 548 C C . GLY A 1 73 ? 16.175 8.966 1.031 1.00 63.25 73 GLY A C 1
ATOM 549 O O . GLY A 1 73 ? 16.820 9.352 0.063 1.00 63.25 73 GLY A O 1
ATOM 550 N N . LYS A 1 74 ? 15.724 7.709 1.122 1.00 60.88 74 LYS A N 1
ATOM 551 C CA . LYS A 1 74 ? 15.866 6.671 0.104 1.00 60.88 74 LYS A CA 1
ATOM 552 C C . LYS A 1 74 ? 14.480 6.400 -0.456 1.00 60.88 74 LYS A C 1
ATOM 554 O O . LYS A 1 74 ? 13.589 6.001 0.294 1.00 60.88 74 LYS A O 1
ATOM 559 N N . SER A 1 75 ? 14.323 6.588 -1.762 1.00 65.38 75 SER A N 1
ATOM 560 C CA . SER A 1 75 ? 13.155 6.104 -2.496 1.00 65.38 75 SER A CA 1
ATOM 561 C C . SER A 1 75 ? 13.220 4.583 -2.561 1.00 65.38 75 SER A C 1
ATOM 563 O O . SER A 1 75 ? 13.767 4.016 -3.503 1.00 65.38 75 SER A O 1
ATOM 565 N N . ASP A 1 76 ? 12.716 3.915 -1.524 1.00 77.19 76 ASP A N 1
ATOM 566 C CA . ASP A 1 76 ? 12.454 2.484 -1.591 1.00 77.19 76 ASP A CA 1
ATOM 567 C C . ASP A 1 76 ? 11.179 2.272 -2.430 1.00 77.19 76 ASP A C 1
ATOM 569 O O . ASP A 1 76 ? 10.092 2.690 -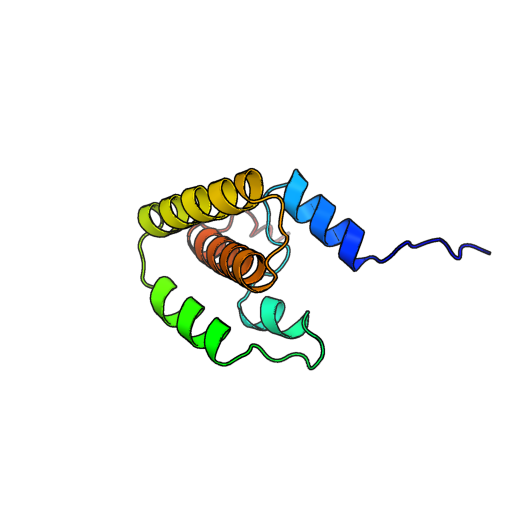2.009 1.00 77.19 76 ASP A O 1
ATOM 573 N N . PRO A 1 77 ? 11.283 1.657 -3.622 1.00 76.50 77 PRO A N 1
ATOM 574 C CA . PRO A 1 77 ? 10.154 1.545 -4.543 1.00 76.50 77 PRO A CA 1
ATOM 575 C C . PRO A 1 77 ? 8.999 0.743 -3.933 1.00 76.50 77 PRO A C 1
ATOM 577 O O . PRO A 1 77 ? 7.832 1.030 -4.200 1.00 76.50 77 PRO A O 1
ATOM 580 N N . TRP A 1 78 ? 9.303 -0.213 -3.049 1.00 83.19 78 TRP A N 1
ATOM 581 C CA . TRP A 1 78 ? 8.292 -1.011 -2.367 1.00 83.19 78 TRP A CA 1
ATOM 582 C C . TRP A 1 78 ? 7.543 -0.211 -1.294 1.00 83.19 78 TRP A C 1
ATOM 584 O O . TRP A 1 78 ? 6.323 -0.330 -1.166 1.00 83.19 78 TRP A O 1
ATOM 594 N N . MET A 1 79 ? 8.226 0.651 -0.536 1.00 81.56 79 MET A N 1
ATOM 595 C CA . MET A 1 79 ? 7.559 1.563 0.399 1.00 81.56 79 MET A CA 1
ATOM 596 C C . MET A 1 79 ? 6.611 2.524 -0.321 1.00 81.56 79 MET A C 1
ATOM 598 O O . MET A 1 79 ? 5.472 2.687 0.127 1.00 81.56 79 MET A O 1
ATOM 602 N N . SER A 1 80 ? 7.032 3.100 -1.448 1.00 79.38 80 SER A N 1
ATOM 603 C CA . SER A 1 80 ? 6.183 3.985 -2.258 1.00 79.38 80 SER A CA 1
ATOM 604 C C . SER A 1 80 ? 4.955 3.256 -2.819 1.00 79.38 80 SER A C 1
ATOM 606 O O . SER A 1 80 ? 3.837 3.776 -2.754 1.00 79.38 80 SER A O 1
ATOM 608 N N . GLN A 1 81 ? 5.119 2.008 -3.273 1.00 83.25 81 GLN A N 1
ATOM 609 C CA . GLN A 1 81 ? 3.999 1.154 -3.695 1.00 83.25 81 GLN A CA 1
ATOM 610 C C . GLN A 1 81 ? 3.013 0.902 -2.544 1.00 83.25 81 GLN A C 1
ATOM 612 O O . GLN A 1 81 ? 1.804 1.068 -2.708 1.00 83.25 81 GLN A O 1
ATOM 617 N N . ARG A 1 82 ? 3.503 0.591 -1.336 1.00 87.38 82 ARG A N 1
ATOM 618 C CA . ARG A 1 82 ? 2.6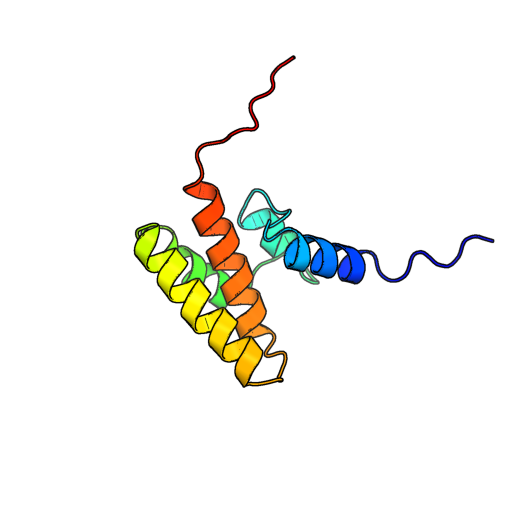41 0.381 -0.157 1.00 87.38 82 ARG A CA 1
ATOM 619 C C . ARG A 1 82 ? 1.864 1.630 0.240 1.00 87.38 82 ARG A C 1
ATOM 621 O O . ARG A 1 82 ? 0.703 1.506 0.626 1.00 87.38 82 ARG A O 1
ATOM 628 N N . VAL A 1 83 ? 2.482 2.809 0.168 1.00 86.00 83 VAL A N 1
ATOM 629 C CA . VAL A 1 83 ? 1.789 4.085 0.413 1.00 86.00 83 VAL A CA 1
ATOM 630 C C . VAL A 1 83 ? 0.665 4.274 -0.601 1.00 86.00 83 VAL A C 1
ATOM 632 O O . VAL A 1 83 ? -0.453 4.588 -0.203 1.00 86.00 83 VAL A O 1
ATOM 635 N N . SER A 1 84 ? 0.923 4.002 -1.879 1.00 84.12 84 SER A N 1
ATOM 636 C CA . SER A 1 84 ? -0.072 4.133 -2.951 1.00 84.12 84 SER A CA 1
ATOM 637 C C . SER A 1 84 ? -1.262 3.182 -2.755 1.00 84.12 84 SER A C 1
ATOM 639 O O . SER A 1 84 ? -2.412 3.609 -2.827 1.00 84.12 84 SER A O 1
ATOM 641 N N . ILE A 1 85 ? -1.003 1.923 -2.380 1.00 87.19 85 ILE A N 1
ATOM 642 C CA . ILE A 1 85 ? -2.051 0.938 -2.051 1.00 87.19 85 ILE A CA 1
ATOM 643 C C . ILE A 1 85 ? -2.882 1.385 -0.839 1.00 87.19 85 ILE A C 1
ATOM 645 O O . ILE A 1 85 ? -4.104 1.259 -0.841 1.00 87.19 85 ILE A O 1
ATOM 649 N N . LEU A 1 86 ? -2.249 1.914 0.211 1.00 87.62 86 LEU A N 1
ATOM 650 C CA . LEU A 1 86 ? -2.975 2.384 1.395 1.00 87.62 86 LEU A CA 1
ATOM 651 C C . LEU A 1 86 ? -3.775 3.662 1.121 1.00 87.62 86 LEU A C 1
ATOM 653 O O . LEU A 1 86 ? -4.865 3.801 1.668 1.00 87.62 86 LEU A O 1
ATOM 657 N N . LYS A 1 87 ? -3.268 4.571 0.277 1.00 84.31 87 LYS A N 1
ATOM 658 C CA . LYS A 1 87 ? -4.014 5.749 -0.189 1.00 84.31 87 LYS A CA 1
ATOM 659 C C . LYS A 1 87 ? -5.255 5.332 -0.977 1.00 84.31 87 LYS A C 1
ATOM 661 O O . LYS A 1 87 ? -6.325 5.868 -0.718 1.00 84.31 87 LYS A O 1
ATOM 666 N N . LEU A 1 88 ? -5.129 4.338 -1.860 1.00 84.75 88 LEU A N 1
ATOM 667 C CA . LEU A 1 88 ? -6.264 3.768 -2.590 1.00 84.75 88 LEU A CA 1
ATOM 668 C C . LEU A 1 88 ? -7.319 3.222 -1.624 1.00 84.75 88 LEU A C 1
ATOM 670 O O . LEU A 1 88 ? -8.489 3.570 -1.715 1.00 84.75 88 LEU A O 1
ATOM 674 N N . ILE A 1 89 ? -6.899 2.393 -0.666 1.00 84.69 89 ILE A N 1
ATOM 675 C CA . ILE A 1 89 ? -7.808 1.830 0.336 1.00 84.69 89 ILE A CA 1
ATOM 676 C C . ILE A 1 89 ? -8.468 2.957 1.143 1.00 84.69 89 ILE A C 1
ATOM 678 O O . ILE A 1 89 ? -9.681 2.948 1.311 1.00 84.69 89 ILE A O 1
ATOM 682 N N . ALA A 1 90 ? -7.712 3.965 1.586 1.00 83.81 90 ALA A N 1
ATOM 683 C CA . ALA A 1 90 ? -8.264 5.127 2.285 1.00 83.81 90 ALA A CA 1
ATOM 684 C C . ALA A 1 90 ? -9.305 5.883 1.440 1.00 83.81 90 ALA A C 1
ATOM 686 O O . ALA A 1 90 ? -10.321 6.308 1.985 1.00 83.81 90 ALA A O 1
ATOM 687 N N . ALA A 1 91 ? -9.087 6.001 0.127 1.00 79.06 91 ALA A N 1
ATOM 688 C CA . ALA A 1 91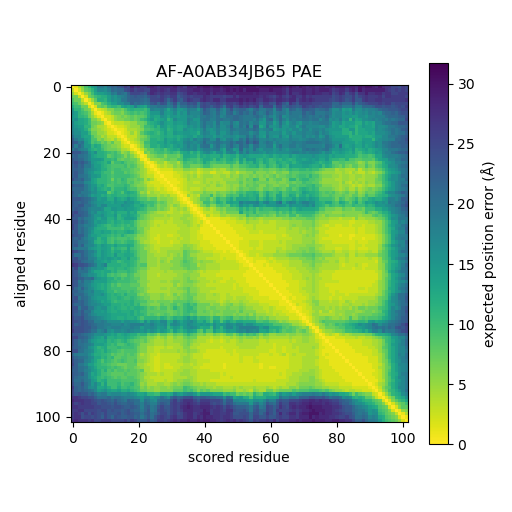 ? -10.032 6.623 -0.794 1.00 79.06 91 ALA A CA 1
ATOM 689 C C . ALA A 1 91 ? -11.352 5.841 -0.901 1.00 79.06 91 ALA A C 1
ATOM 691 O O . ALA A 1 91 ? -12.398 6.463 -1.017 1.00 79.06 91 ALA A O 1
ATOM 692 N N . THR A 1 92 ? -11.346 4.509 -0.749 1.00 76.81 92 THR A N 1
ATOM 693 C CA . THR A 1 92 ? -12.600 3.720 -0.703 1.00 76.81 92 THR A CA 1
ATOM 694 C C . THR A 1 92 ? -13.455 3.990 0.540 1.00 76.81 92 THR A C 1
ATOM 696 O O . THR A 1 92 ? -14.661 3.761 0.523 1.00 76.81 92 THR A O 1
ATOM 699 N N . PHE A 1 93 ? -12.844 4.489 1.622 1.00 72.19 93 PHE A N 1
ATOM 700 C CA . PHE A 1 93 ? -13.552 4.909 2.835 1.00 72.19 93 PHE A CA 1
ATOM 701 C C . PHE A 1 93 ? -14.009 6.362 2.790 1.00 72.19 93 PHE A C 1
ATOM 703 O O . PHE A 1 93 ? -14.811 6.754 3.637 1.00 72.19 93 PHE A O 1
ATOM 710 N N . ALA A 1 94 ? -13.493 7.168 1.861 1.00 60.62 94 ALA A N 1
ATOM 711 C CA . ALA A 1 94 ? -14.064 8.472 1.591 1.00 60.62 94 ALA A CA 1
ATOM 712 C C . ALA A 1 94 ? -15.363 8.221 0.811 1.00 60.62 94 ALA A C 1
ATOM 714 O O . ALA A 1 94 ? -15.291 7.768 -0.332 1.00 60.62 94 ALA A O 1
ATOM 715 N N . PRO A 1 95 ? -16.554 8.436 1.404 1.00 47.19 95 PRO A N 1
ATOM 716 C CA . PRO A 1 95 ? -17.774 8.398 0.626 1.00 47.19 95 PRO A CA 1
ATOM 717 C C . PRO A 1 95 ? -17.660 9.511 -0.411 1.00 47.19 95 PRO A C 1
ATOM 719 O O . PRO A 1 95 ? -17.623 10.689 -0.069 1.00 47.19 95 PRO A O 1
ATOM 722 N N . ASP A 1 96 ? -17.492 9.089 -1.655 1.00 45.38 96 ASP A N 1
ATOM 723 C CA . ASP A 1 96 ? -17.834 9.786 -2.879 1.00 45.38 96 ASP A CA 1
ATOM 724 C C . ASP A 1 96 ? -18.458 11.183 -2.658 1.00 45.38 96 ASP A C 1
ATOM 726 O O . ASP A 1 96 ? -19.639 11.332 -2.345 1.00 45.38 96 ASP A O 1
ATOM 730 N N . GLY A 1 97 ? -17.628 12.215 -2.802 1.00 44.62 97 GLY A N 1
ATOM 731 C CA . GLY A 1 97 ? -18.068 13.592 -3.012 1.00 44.62 97 GLY A CA 1
ATOM 732 C C . GLY A 1 97 ? -18.073 13.951 -4.499 1.00 44.62 97 GLY A C 1
ATOM 733 O O . GLY A 1 97 ? -17.826 15.106 -4.839 1.00 44.62 97 GLY A O 1
ATOM 734 N N . SER A 1 98 ? -18.229 12.978 -5.404 1.00 42.19 98 SER A N 1
ATOM 735 C CA . SER A 1 98 ? -18.109 13.208 -6.852 1.00 42.19 98 SER A CA 1
ATOM 736 C C . SER A 1 98 ? -19.055 12.357 -7.704 1.00 42.19 98 SER A C 1
ATOM 738 O O . SER A 1 98 ? -18.801 12.130 -8.880 1.00 42.19 98 SER A O 1
ATOM 740 N N . LYS A 1 99 ? -20.228 12.006 -7.181 1.00 38.94 99 LYS A N 1
ATOM 741 C CA . LYS A 1 99 ? -21.461 11.931 -7.958 1.00 38.94 99 LYS A CA 1
ATOM 742 C C . LYS A 1 99 ? -21.936 13.355 -8.218 1.00 38.94 99 LYS A C 1
ATOM 744 O O . LYS A 1 99 ? -22.829 13.858 -7.544 1.00 38.94 99 LYS A O 1
ATOM 749 N N . GLN A 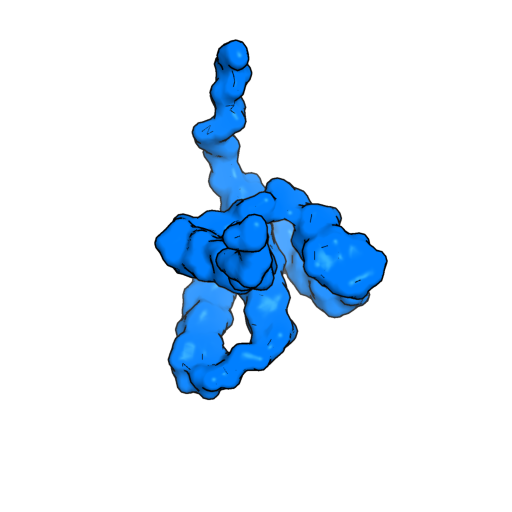1 100 ? -21.334 14.013 -9.202 1.00 35.84 100 GLN A N 1
ATOM 750 C CA . GLN A 1 100 ? -22.060 15.022 -9.965 1.00 35.84 100 GLN A CA 1
ATOM 751 C C . GLN A 1 100 ? -22.503 14.362 -11.268 1.00 35.84 100 GLN A C 1
ATOM 753 O O . GLN A 1 100 ? -21.840 14.442 -12.295 1.00 35.84 100 GLN A O 1
ATOM 758 N N . GLU A 1 101 ? -23.626 13.650 -11.175 1.00 37.38 101 GLU A N 1
ATOM 759 C CA . GLU A 1 101 ? -24.558 13.559 -12.293 1.00 37.38 101 GLU A CA 1
ATOM 760 C C . GLU A 1 101 ? -25.035 14.988 -12.592 1.00 37.38 101 GLU A C 1
ATOM 762 O O . GLU A 1 101 ? -25.591 15.644 -11.707 1.00 37.38 101 GLU A O 1
ATOM 767 N N . LEU A 1 102 ? -24.774 15.470 -13.808 1.00 32.62 102 LEU A N 1
ATOM 768 C CA . LEU A 1 102 ? -25.493 16.556 -14.478 1.00 32.62 102 LEU A CA 1
ATOM 769 C C . LEU A 1 102 ? -25.338 16.385 -15.990 1.00 32.62 102 LEU A C 1
ATOM 771 O O . LEU A 1 102 ? -24.180 16.290 -16.453 1.00 32.62 102 LEU A O 1
#

Mean predicted aligned error: 11.04 Å

Solvent-accessible surface area (backbone atoms only — not comparable to full-atom values): 6334 Å² total; per-residue (Å²): 139,85,90,72,80,70,54,64,68,59,53,48,53,50,48,33,61,77,67,72,43,73,94,46,92,46,73,66,51,60,16,48,74,38,93,86,45,57,64,52,73,69,55,52,54,51,46,64,71,47,68,82,53,53,66,69,58,44,52,53,51,44,54,54,50,54,53,47,44,70,73,60,78,52,90,49,69,67,60,54,50,51,47,52,52,43,50,44,51,49,51,73,71,49,79,77,92,72,84,72,85,127

Sequence (102 aa):
MCDELGDETYMQAYVEEMGGVLLCSDFNCLCSRKEGGVCDAKEVAYYDKNKGASLQEIQSKLRLLSGSLAKSGKSDPWMSQRVSILKLIAATFAPDGSKQEL

Foldseek 3Di:
DPPPPPPVVVVQVVCCVVVVAQPDQDPQSLQCPDDVSGDDPVLVVLLVVPLPPDLVVLVVLLVVLVVCCVVVVDPPVVSVSSNSSSNNSNVVVPPDPPPPDD

Organism: Prymnesium parvum (NCBI:txid97485)

Secondary structure (DSSP, 8-state):
-------HHHHHHHHHHHS---S-SSHHHHHHTSTTS---HHHHHHHHHHTTS-HHHHHHHHHHHHHHHHHH-S--HHHHHHHHHHHHHHHHHS--S-----

pLDDT: mean 70.37, std 16.55, range [32.62, 90.25]

Radius of gyration: 15.01 Å; Cα contacts (8 Å, |Δi|>4): 61; chains: 1; bounding box: 41×33×43 Å